Protein AF-A0A529HUW7-F1 (afdb_monomer_lite)

Sequence (80 aa):
IKTFTLKETPHHVVETAVKAARCIGDGLYGVDLKETKDGVFVIEVNDNPNLDHGWEDSGEKDEVWVRLTQWFLDRLELGN

Structure (mmCIF, N/CA/C/O backbone):
data_AF-A0A529HUW7-F1
#
_entry.id   AF-A0A529HUW7-F1
#
loop_
_atom_site.group_PDB
_atom_site.id
_atom_site.type_symbol
_atom_site.label_atom_id
_atom_site.label_alt_id
_atom_site.label_comp_id
_atom_site.label_asym_id
_atom_site.label_entity_id
_atom_site.label_seq_id
_atom_site.pdbx_PDB_ins_code
_atom_site.Cartn_x
_atom_site.Cartn_y
_atom_site.Cartn_z
_atom_site.occupancy
_atom_site.B_iso_or_equiv
_atom_site.auth_seq_id
_atom_site.auth_comp_id
_atom_site.auth_asym_id
_atom_site.auth_atom_id
_atom_site.pdbx_PDB_model_num
ATOM 1 N N . ILE A 1 1 ? 1.547 13.396 12.568 1.00 65.44 1 ILE A N 1
ATOM 2 C CA . ILE A 1 1 ? 1.034 12.091 12.086 1.00 65.44 1 ILE A CA 1
ATOM 3 C C . ILE A 1 1 ? 2.088 11.042 12.435 1.00 65.44 1 ILE A C 1
ATOM 5 O O . ILE A 1 1 ? 3.245 11.423 12.569 1.00 65.44 1 ILE A O 1
ATOM 9 N N . LYS A 1 2 ? 1.702 9.791 12.706 1.00 72.38 2 LYS A N 1
ATOM 10 C CA . LYS A 1 2 ? 2.632 8.707 13.052 1.00 72.38 2 LYS A CA 1
ATOM 11 C C . LYS A 1 2 ? 2.633 7.689 11.916 1.00 72.38 2 LYS A C 1
ATOM 13 O O . LYS A 1 2 ? 1.559 7.221 11.550 1.00 72.38 2 LYS A O 1
ATOM 18 N N . THR A 1 3 ? 3.809 7.367 11.394 1.00 79.00 3 THR A N 1
ATOM 19 C CA . THR A 1 3 ? 4.004 6.261 10.458 1.00 79.00 3 THR A CA 1
ATOM 20 C C . THR A 1 3 ? 4.290 4.970 11.218 1.00 79.00 3 THR A C 1
ATOM 22 O O . THR A 1 3 ? 4.728 4.986 12.374 1.00 79.00 3 THR A O 1
ATOM 25 N N . PHE A 1 4 ? 3.989 3.846 10.579 1.00 79.50 4 PHE A N 1
ATOM 26 C CA . PHE A 1 4 ? 4.265 2.511 11.090 1.00 79.50 4 PHE A CA 1
ATOM 27 C C . PHE A 1 4 ? 5.033 1.755 10.021 1.00 79.50 4 PHE A C 1
ATOM 29 O O . PHE A 1 4 ? 4.734 1.883 8.834 1.00 79.50 4 PHE A O 1
ATOM 36 N N . THR A 1 5 ? 5.998 0.940 10.434 1.00 83.31 5 THR A N 1
ATOM 37 C CA . THR A 1 5 ? 6.570 -0.042 9.512 1.00 83.31 5 THR A CA 1
ATOM 38 C C . THR A 1 5 ? 5.514 -1.083 9.133 1.00 83.31 5 THR A C 1
ATOM 40 O O . THR A 1 5 ? 4.562 -1.326 9.885 1.00 83.31 5 THR A O 1
ATOM 43 N N . LEU A 1 6 ? 5.696 -1.773 8.001 1.00 79.75 6 LEU A N 1
ATOM 44 C CA . LEU A 1 6 ? 4.839 -2.912 7.642 1.00 79.75 6 LEU A CA 1
ATOM 45 C C . LEU A 1 6 ? 4.797 -3.966 8.759 1.00 79.75 6 LEU A C 1
ATOM 47 O O . LEU A 1 6 ? 3.753 -4.559 9.011 1.00 79.75 6 LEU A O 1
ATOM 51 N N . LYS A 1 7 ? 5.913 -4.154 9.473 1.00 83.25 7 LYS A N 1
ATOM 52 C CA . LYS A 1 7 ? 6.033 -5.092 10.597 1.00 83.25 7 LYS A CA 1
ATOM 53 C C . LYS A 1 7 ? 5.228 -4.675 11.832 1.00 83.25 7 LYS A C 1
ATOM 55 O O . LYS A 1 7 ? 4.762 -5.536 12.572 1.00 83.25 7 LYS A O 1
ATOM 60 N N . GLU A 1 8 ? 5.104 -3.378 12.086 1.00 87.75 8 GLU A N 1
ATOM 61 C CA . GLU A 1 8 ? 4.344 -2.838 13.222 1.00 87.75 8 GLU A CA 1
ATOM 62 C C . GLU A 1 8 ? 2.860 -2.649 12.902 1.00 87.75 8 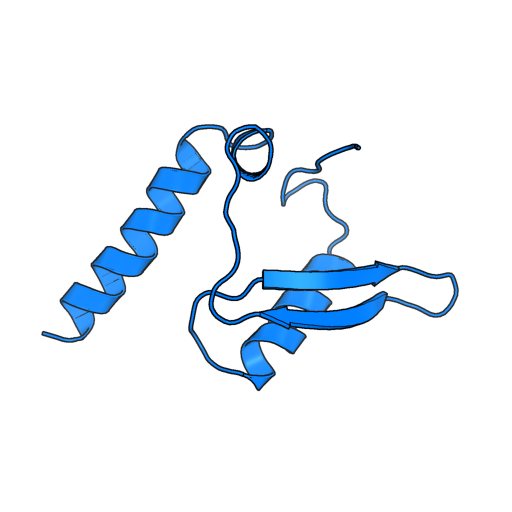GLU A C 1
ATOM 64 O O . GLU A 1 8 ? 2.048 -2.473 13.812 1.00 87.75 8 GLU A O 1
ATOM 69 N N . THR A 1 9 ? 2.505 -2.672 11.620 1.00 89.25 9 THR A N 1
ATOM 70 C CA . THR A 1 9 ? 1.122 -2.532 11.179 1.00 89.25 9 THR A CA 1
ATOM 71 C C . THR A 1 9 ? 0.337 -3.796 11.548 1.00 89.25 9 THR A C 1
ATOM 73 O O . THR A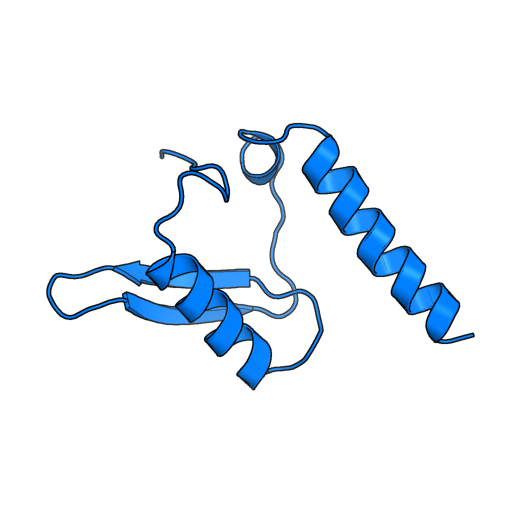 1 9 ? 0.794 -4.906 11.260 1.00 89.25 9 THR A O 1
ATOM 76 N N . PRO A 1 10 ? -0.850 -3.679 12.174 1.00 93.69 10 PRO A N 1
ATOM 77 C CA . PRO A 1 10 ? -1.660 -4.842 12.513 1.00 93.69 10 PRO A CA 1
ATOM 78 C C . PRO A 1 10 ? -1.974 -5.708 11.288 1.00 93.69 10 PRO A C 1
ATOM 80 O O . PRO A 1 10 ? -2.380 -5.206 10.238 1.00 93.69 10 PRO A O 1
ATOM 83 N N . HIS A 1 11 ? -1.820 -7.026 11.428 1.00 94.62 11 HIS A N 1
ATOM 84 C CA . HIS A 1 11 ? -1.909 -7.958 10.300 1.00 94.62 11 HIS A CA 1
ATOM 85 C C . HIS A 1 11 ? -3.252 -7.881 9.559 1.00 94.62 11 HIS A C 1
ATOM 87 O O . HIS A 1 11 ? -3.290 -7.913 8.332 1.00 94.62 11 HIS A O 1
ATOM 93 N N . HIS A 1 12 ? -4.361 -7.714 10.286 1.00 95.38 12 HIS A N 1
ATOM 94 C CA . HIS A 1 12 ? -5.698 -7.620 9.693 1.00 95.38 12 HIS A CA 1
ATOM 95 C C . HIS A 1 12 ? -5.898 -6.346 8.859 1.00 95.38 12 HIS A C 1
ATOM 97 O O . HIS A 1 12 ? -6.676 -6.362 7.905 1.00 95.38 12 HIS A O 1
ATOM 103 N N . VAL A 1 13 ? -5.180 -5.262 9.171 1.00 96.31 13 VAL A N 1
ATOM 104 C CA . VAL A 1 13 ? -5.175 -4.031 8.365 1.00 96.31 13 VAL A CA 1
ATOM 105 C C . VAL A 1 13 ? -4.463 -4.294 7.038 1.00 96.31 13 VAL A C 1
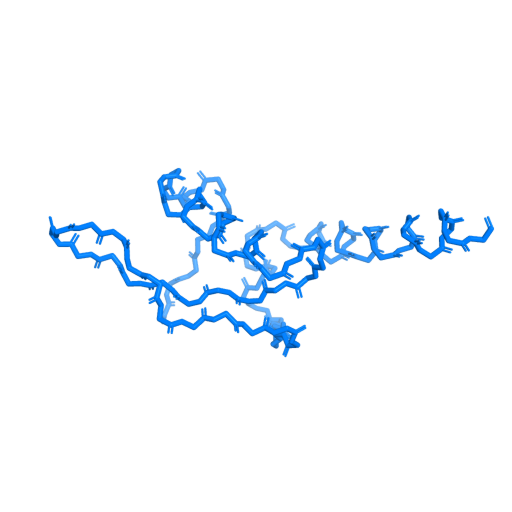ATOM 107 O O . VAL A 1 13 ? -5.033 -4.027 5.980 1.00 96.31 13 VAL A O 1
ATOM 110 N N . VAL A 1 14 ? -3.273 -4.906 7.082 1.00 95.69 14 VAL A N 1
ATOM 111 C CA . VAL A 1 14 ? -2.498 -5.263 5.878 1.00 95.69 14 VAL A CA 1
ATOM 112 C C . VAL A 1 14 ? -3.275 -6.239 4.992 1.00 95.69 14 VAL A C 1
ATOM 114 O O . VAL A 1 14 ? -3.390 -6.027 3.787 1.00 95.69 14 VAL A O 1
ATOM 117 N N . GLU A 1 15 ? -3.871 -7.282 5.573 1.00 96.81 15 GLU A N 1
ATOM 118 C CA . GLU A 1 15 ? -4.698 -8.230 4.822 1.00 96.81 15 GLU A CA 1
ATOM 119 C C . GLU A 1 15 ? -5.888 -7.553 4.133 1.00 96.81 15 GLU A C 1
ATOM 121 O O . GLU A 1 15 ? -6.217 -7.902 2.998 1.00 96.81 15 GLU A O 1
ATOM 126 N N . THR A 1 16 ? -6.541 -6.604 4.808 1.00 97.81 16 THR A N 1
ATOM 127 C CA . THR A 1 16 ? -7.681 -5.871 4.244 1.00 97.81 16 THR A CA 1
ATOM 128 C C . THR A 1 16 ? -7.237 -4.991 3.078 1.00 97.81 16 THR A C 1
ATOM 130 O O . THR A 1 16 ? -7.876 -5.032 2.027 1.00 97.81 16 THR A O 1
ATOM 133 N N . ALA A 1 17 ? -6.109 -4.282 3.211 1.00 97.00 17 ALA A N 1
ATOM 134 C CA . ALA A 1 17 ? -5.526 -3.493 2.123 1.00 97.00 17 ALA A CA 1
ATOM 135 C C . ALA A 1 17 ? -5.213 -4.364 0.897 1.00 97.00 17 ALA A C 1
ATOM 137 O O . ALA A 1 17 ? -5.639 -4.060 -0.216 1.00 97.00 17 ALA A O 1
ATOM 138 N N . VAL A 1 18 ? -4.534 -5.497 1.101 1.00 97.12 18 VAL A N 1
ATOM 139 C CA . VAL A 1 18 ? -4.161 -6.409 0.009 1.00 97.12 18 VAL A CA 1
ATOM 140 C C . VAL A 1 18 ? -5.395 -7.013 -0.666 1.00 97.12 18 VAL A C 1
ATOM 142 O O . VAL A 1 18 ? -5.420 -7.145 -1.889 1.00 97.12 18 VAL A O 1
ATOM 145 N N . LYS A 1 19 ? -6.436 -7.375 0.097 1.00 98.00 19 LYS A N 1
ATOM 146 C CA . LYS A 1 19 ? -7.706 -7.856 -0.474 1.00 98.00 19 LYS A CA 1
ATOM 147 C C . LYS A 1 19 ? -8.386 -6.777 -1.315 1.00 98.00 19 LYS A C 1
ATOM 149 O O . LYS A 1 19 ? -8.842 -7.093 -2.407 1.00 98.00 19 LYS A O 1
ATOM 154 N N . ALA A 1 20 ? -8.419 -5.533 -0.838 1.00 98.25 20 ALA A N 1
ATOM 155 C CA . ALA A 1 20 ? -9.005 -4.415 -1.571 1.00 98.25 20 ALA A CA 1
ATOM 156 C C . ALA A 1 20 ? -8.271 -4.152 -2.895 1.00 98.25 20 ALA A C 1
ATOM 158 O O . ALA A 1 20 ? -8.910 -4.099 -3.943 1.00 98.25 20 ALA A O 1
ATOM 159 N N . ALA A 1 21 ? -6.936 -4.087 -2.869 1.00 98.19 21 ALA A N 1
ATOM 160 C CA . ALA A 1 21 ? -6.119 -3.896 -4.068 1.00 98.19 21 ALA A CA 1
ATOM 161 C C . ALA A 1 21 ? -6.324 -5.022 -5.101 1.00 98.19 21 ALA A C 1
ATOM 163 O O . ALA A 1 21 ? -6.501 -4.758 -6.289 1.00 98.19 21 ALA A O 1
ATOM 164 N N . ARG A 1 22 ? -6.398 -6.284 -4.648 1.00 97.44 22 ARG A N 1
ATOM 165 C CA . ARG A 1 22 ? -6.626 -7.457 -5.517 1.00 97.44 22 ARG A CA 1
ATOM 166 C C . ARG A 1 22 ? -7.980 -7.467 -6.221 1.00 97.44 22 ARG A C 1
ATOM 168 O O . ARG A 1 22 ? -8.120 -8.165 -7.220 1.00 97.44 22 ARG A O 1
AT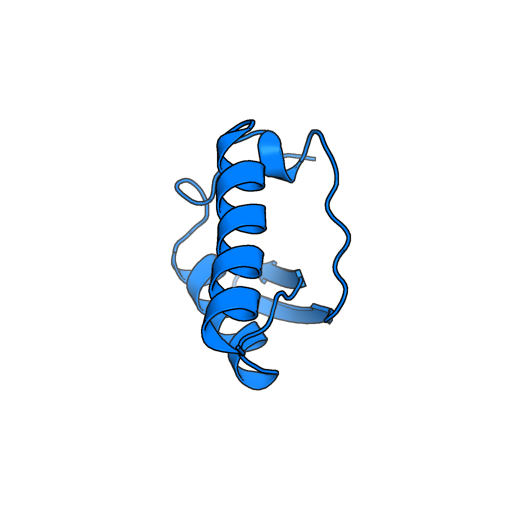OM 175 N N . CYS A 1 23 ? -8.971 -6.732 -5.719 1.00 97.00 23 CYS A N 1
ATOM 176 C CA . CYS A 1 23 ? -10.234 -6.557 -6.433 1.00 97.00 23 CYS A CA 1
ATOM 177 C C . CYS A 1 23 ? -10.073 -5.698 -7.698 1.00 97.00 23 CYS A C 1
ATOM 179 O O . CYS A 1 23 ? -10.928 -5.777 -8.576 1.00 97.00 23 CYS A O 1
ATOM 181 N N . ILE A 1 24 ? -9.011 -4.887 -7.785 1.00 96.69 24 ILE A N 1
ATOM 182 C CA . ILE A 1 24 ? -8.725 -4.024 -8.936 1.00 96.69 24 ILE A CA 1
ATOM 183 C C . ILE A 1 24 ? -7.755 -4.710 -9.903 1.00 96.69 24 ILE A C 1
ATOM 185 O O . ILE A 1 24 ? -8.015 -4.749 -11.103 1.00 96.69 24 ILE A O 1
ATOM 189 N N . GLY A 1 25 ? -6.664 -5.286 -9.393 1.00 94.81 25 GLY A N 1
ATOM 190 C CA . GLY A 1 25 ? -5.669 -5.959 -10.226 1.00 94.81 25 GLY A CA 1
ATOM 191 C C . GLY A 1 25 ? -4.411 -6.370 -9.467 1.00 94.81 25 GLY A C 1
ATOM 192 O O . GLY A 1 25 ? -4.397 -6.460 -8.239 1.00 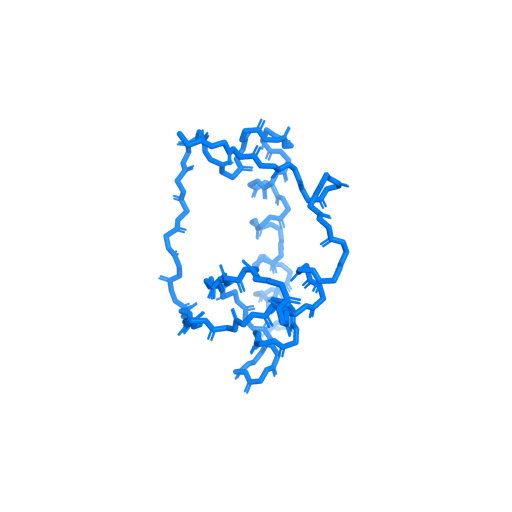94.81 25 GLY A O 1
ATOM 193 N N . ASP A 1 26 ? -3.337 -6.622 -10.213 1.00 92.81 26 ASP A N 1
ATOM 194 C CA . ASP A 1 26 ? -2.015 -7.017 -9.714 1.00 92.81 26 ASP A CA 1
ATOM 195 C C . ASP A 1 26 ? -0.954 -5.907 -9.875 1.00 92.81 26 ASP A C 1
ATOM 197 O O . ASP A 1 26 ? 0.250 -6.184 -9.875 1.00 92.81 26 ASP A O 1
ATOM 201 N N . GLY A 1 27 ? -1.414 -4.660 -10.005 1.00 94.06 27 GLY A N 1
ATOM 202 C CA . GLY A 1 27 ? -0.616 -3.437 -10.068 1.00 94.06 27 GLY A CA 1
ATOM 203 C C . GLY A 1 27 ? -0.179 -2.877 -8.706 1.00 94.06 27 GLY A C 1
ATOM 204 O O . GLY A 1 27 ? -0.296 -3.528 -7.665 1.00 94.06 27 GLY A O 1
ATOM 205 N N . LEU A 1 28 ? 0.324 -1.639 -8.731 1.00 95.44 28 LEU A N 1
ATOM 206 C CA . LEU A 1 28 ? 0.607 -0.839 -7.540 1.00 95.44 28 LEU A CA 1
ATOM 207 C C . LEU A 1 28 ? -0.618 0.018 -7.212 1.00 95.44 28 LEU A C 1
ATOM 209 O O . LEU A 1 28 ? -1.062 0.788 -8.056 1.00 95.44 28 LEU A O 1
ATOM 213 N N . TYR A 1 29 ? -1.130 -0.096 -5.988 1.00 97.06 29 TYR A N 1
ATOM 214 C CA . TYR A 1 29 ? -2.299 0.656 -5.537 1.00 97.06 29 TYR A CA 1
ATOM 215 C C . TYR A 1 29 ? -2.062 1.262 -4.158 1.00 97.06 29 TYR A C 1
ATOM 217 O O . TYR A 1 29 ? -1.491 0.611 -3.280 1.00 97.06 29 TYR A O 1
ATOM 225 N N . GLY A 1 30 ? -2.560 2.478 -3.954 1.00 96.44 30 GLY A N 1
ATOM 226 C CA . GLY A 1 30 ? -2.774 3.043 -2.624 1.00 96.44 30 GLY A CA 1
ATOM 227 C C . GLY A 1 30 ? -4.134 2.606 -2.096 1.00 96.44 30 GLY A C 1
ATOM 228 O O . GLY A 1 30 ? -5.100 2.559 -2.857 1.00 96.44 30 GLY A O 1
ATOM 229 N N . VAL A 1 31 ? -4.220 2.270 -0.809 1.00 97.44 31 VAL A N 1
ATOM 230 C CA . VAL A 1 31 ? -5.484 1.884 -0.170 1.00 97.44 31 VAL A CA 1
ATOM 231 C C . VAL A 1 31 ? -5.660 2.655 1.127 1.00 97.44 31 VAL A C 1
ATOM 233 O O . VAL A 1 31 ? -4.905 2.453 2.079 1.00 97.44 31 VAL A O 1
ATOM 236 N N . ASP A 1 32 ? -6.715 3.460 1.185 1.00 96.69 32 ASP A N 1
ATOM 237 C CA . ASP A 1 32 ? -7.080 4.188 2.391 1.00 96.69 32 ASP A CA 1
ATOM 238 C C . ASP A 1 32 ? -8.042 3.359 3.233 1.00 96.69 32 ASP A C 1
ATOM 240 O O . ASP A 1 32 ? -9.113 2.936 2.784 1.00 96.69 32 ASP A O 1
ATOM 244 N N . LEU A 1 33 ? -7.653 3.130 4.486 1.00 97.06 33 LEU A N 1
ATOM 245 C CA . LEU A 1 33 ? -8.400 2.317 5.436 1.00 97.06 33 LEU A CA 1
ATOM 246 C C . LEU A 1 33 ? -8.797 3.121 6.671 1.00 97.06 33 LEU A C 1
ATOM 248 O O . LEU A 1 33 ? -8.053 3.968 7.170 1.00 97.06 33 LEU A O 1
ATOM 252 N N . LYS A 1 34 ? -9.952 2.772 7.238 1.00 96.25 34 LYS A N 1
ATOM 253 C CA . LYS A 1 34 ? -10.378 3.222 8.562 1.00 96.25 34 LYS A CA 1
ATOM 254 C C . LYS A 1 34 ? -10.619 2.037 9.478 1.00 96.25 34 LYS A C 1
ATOM 256 O O . LYS A 1 34 ? -11.540 1.257 9.260 1.00 96.25 34 LYS A O 1
ATOM 261 N N . GLU A 1 35 ? -9.835 1.947 10.546 1.00 96.00 35 GLU A N 1
ATOM 262 C CA . GLU A 1 35 ? -10.112 1.023 11.643 1.00 96.00 35 GLU A CA 1
ATOM 263 C C . GLU A 1 35 ? -11.077 1.656 12.655 1.00 96.00 35 GLU A C 1
ATOM 265 O O . GLU A 1 35 ? -10.930 2.814 13.062 1.00 96.00 35 GLU A O 1
ATOM 270 N N . THR A 1 36 ? -12.090 0.887 13.045 1.00 95.94 36 THR A N 1
ATOM 271 C CA . THR A 1 36 ? -13.099 1.240 14.046 1.00 95.94 36 THR A CA 1
ATOM 272 C C . THR A 1 36 ? -13.342 0.050 14.977 1.00 95.94 36 THR A C 1
ATOM 274 O O . THR A 1 36 ? -12.840 -1.048 14.746 1.00 95.94 36 THR A O 1
ATOM 277 N N . LYS A 1 37 ? -14.180 0.237 16.002 1.00 96.25 37 LYS A N 1
ATOM 278 C CA . LYS A 1 37 ? -14.642 -0.862 16.867 1.00 96.25 37 LYS A CA 1
ATOM 279 C C . LYS A 1 37 ? -15.362 -1.988 16.103 1.00 96.25 37 LYS A C 1
ATOM 281 O O . LYS A 1 37 ? -15.404 -3.108 16.594 1.00 96.25 37 LYS A O 1
ATOM 286 N N . ASP A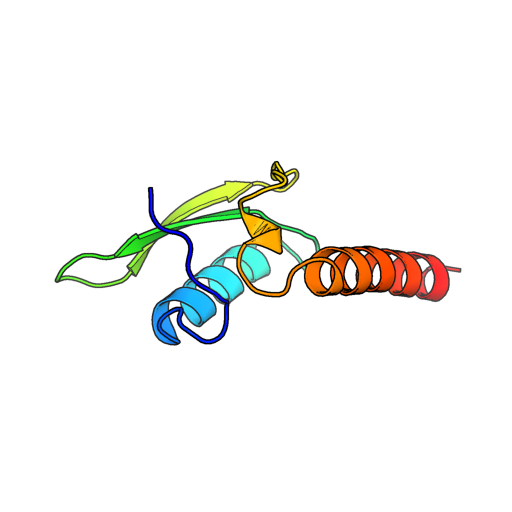 1 38 ? -15.925 -1.679 14.934 1.00 96.19 38 ASP A N 1
ATOM 287 C CA . ASP A 1 38 ? -16.725 -2.602 14.127 1.00 96.19 38 ASP A CA 1
ATOM 288 C C . ASP A 1 38 ? -15.884 -3.278 13.022 1.00 96.19 38 ASP A C 1
ATOM 290 O O . ASP A 1 38 ? -16.403 -4.090 12.260 1.00 96.19 38 ASP A O 1
ATOM 294 N N . GLY A 1 39 ? -14.583 -2.962 12.935 1.00 95.56 39 GLY A N 1
ATOM 295 C CA . GLY A 1 39 ? -13.643 -3.549 11.977 1.00 95.56 39 GLY A CA 1
ATOM 296 C C . GLY A 1 39 ? -12.874 -2.524 11.140 1.00 95.56 39 GLY A C 1
ATOM 297 O O . GLY A 1 39 ? -12.892 -1.321 11.420 1.00 95.56 39 GLY A O 1
ATOM 298 N N . VAL A 1 40 ? -12.185 -3.026 10.110 1.00 98.00 40 VAL A N 1
ATOM 299 C CA . VAL A 1 40 ? -11.415 -2.239 9.133 1.00 98.00 40 VAL A CA 1
ATOM 300 C C . VAL A 1 40 ? -12.245 -2.050 7.870 1.00 98.00 40 VAL A C 1
ATOM 302 O O . VAL A 1 40 ? -12.703 -3.019 7.268 1.00 98.00 40 VAL A O 1
ATOM 305 N N . PHE A 1 41 ? -12.416 -0.797 7.465 1.00 97.88 41 PHE A N 1
ATOM 306 C CA . PHE A 1 41 ? -13.224 -0.400 6.320 1.00 97.88 41 PHE A CA 1
ATOM 307 C C . PHE A 1 41 ? -12.344 0.236 5.249 1.00 97.88 41 PHE A C 1
ATOM 309 O O . PHE A 1 41 ? -11.477 1.048 5.567 1.00 97.88 41 PHE A O 1
ATOM 316 N N . VAL A 1 42 ? -12.591 -0.121 3.990 1.00 98.12 42 VAL A N 1
ATOM 317 C CA . VAL A 1 42 ? -11.949 0.505 2.828 1.00 98.12 42 VAL A CA 1
ATOM 318 C C . VAL A 1 42 ? -12.668 1.812 2.515 1.00 98.12 42 VAL A C 1
ATOM 320 O O . VAL A 1 42 ? -13.894 1.825 2.410 1.00 98.12 42 VAL A O 1
ATOM 323 N N . ILE A 1 43 ? -11.908 2.897 2.388 1.00 98.25 43 ILE A N 1
ATOM 324 C CA . ILE A 1 43 ? -12.406 4.213 1.975 1.00 98.25 43 ILE A CA 1
ATOM 325 C C . ILE A 1 43 ? -12.168 4.402 0.477 1.00 98.25 43 ILE A C 1
ATOM 327 O O . ILE A 1 43 ? -13.102 4.724 -0.252 1.00 98.25 43 ILE A O 1
ATOM 331 N N . GLU A 1 44 ? -10.934 4.172 0.028 1.00 97.88 44 GLU A N 1
ATOM 332 C CA . GLU A 1 44 ? -10.498 4.423 -1.346 1.00 97.88 44 GLU A CA 1
ATOM 333 C C . GLU A 1 44 ? -9.449 3.393 -1.783 1.00 97.88 44 GLU A C 1
ATOM 335 O O . GLU A 1 44 ? -8.672 2.894 -0.966 1.00 97.88 44 GLU A O 1
ATOM 340 N N . VAL A 1 45 ? -9.436 3.088 -3.083 1.00 97.94 45 VAL A N 1
ATOM 341 C CA . VAL A 1 45 ? -8.332 2.405 -3.764 1.00 97.94 45 VAL A CA 1
ATOM 342 C C . VAL A 1 45 ? -7.920 3.270 -4.955 1.00 97.94 45 VAL A C 1
ATOM 344 O O . VAL A 1 45 ? -8.754 3.543 -5.816 1.00 97.94 45 VAL A O 1
ATOM 347 N N . ASN A 1 46 ? -6.656 3.688 -4.996 1.00 97.56 46 ASN A N 1
ATOM 348 C CA . ASN A 1 46 ? -6.094 4.574 -6.018 1.00 97.56 46 ASN A CA 1
ATOM 349 C C . ASN A 1 46 ? -5.024 3.827 -6.831 1.00 97.56 46 ASN A C 1
ATOM 351 O O . ASN A 1 46 ? -4.130 3.207 -6.256 1.00 97.56 46 ASN A O 1
ATOM 355 N N . ASP A 1 47 ? -5.131 3.866 -8.157 1.00 94.75 47 ASP A N 1
ATOM 356 C CA . ASP A 1 47 ? -4.258 3.195 -9.128 1.00 94.75 47 ASP A CA 1
ATOM 357 C C . ASP A 1 47 ? -2.966 3.954 -9.447 1.00 94.75 47 ASP A C 1
ATOM 359 O O . ASP A 1 47 ? -2.012 3.364 -9.952 1.00 94.75 47 ASP A O 1
ATOM 363 N N . ASN A 1 48 ? -2.905 5.238 -9.106 1.00 93.62 48 ASN A N 1
ATOM 364 C CA . ASN A 1 48 ? -1.707 6.059 -9.189 1.00 93.62 48 ASN A CA 1
ATOM 365 C C . ASN A 1 48 ? -1.470 6.764 -7.845 1.00 93.62 48 ASN A C 1
ATOM 367 O O . ASN A 1 48 ? -1.702 7.974 -7.724 1.00 93.62 48 ASN A O 1
ATOM 371 N N . PRO A 1 49 ? -1.073 6.009 -6.804 1.00 94.94 49 PRO A N 1
ATOM 372 C CA . PRO A 1 49 ? -0.844 6.579 -5.488 1.00 94.94 49 PRO A CA 1
ATOM 373 C C . PRO A 1 49 ? 0.362 7.521 -5.492 1.00 94.94 49 PRO A C 1
ATOM 375 O O . PRO A 1 49 ? 1.353 7.290 -6.186 1.00 94.94 49 PRO A O 1
ATOM 378 N N . ASN A 1 50 ? 0.299 8.552 -4.652 1.00 91.12 50 ASN A N 1
ATOM 379 C CA . ASN A 1 50 ? 1.486 9.331 -4.320 1.00 91.12 50 ASN A CA 1
ATOM 380 C C . ASN A 1 50 ? 2.408 8.515 -3.406 1.00 91.12 50 ASN A C 1
ATOM 382 O O . ASN A 1 50 ? 1.945 7.686 -2.624 1.00 91.12 50 ASN A O 1
ATOM 386 N N . LEU A 1 51 ? 3.706 8.784 -3.514 1.00 89.94 51 LEU A N 1
ATOM 387 C CA . LEU A 1 51 ? 4.753 8.233 -2.663 1.00 89.94 51 LEU A CA 1
ATOM 388 C C . LEU A 1 51 ? 5.590 9.412 -2.167 1.00 89.94 51 LEU A C 1
ATOM 390 O O . LEU A 1 51 ? 6.117 10.175 -2.979 1.00 89.94 51 LEU A O 1
ATOM 394 N N . ASP A 1 52 ? 5.696 9.570 -0.855 1.00 88.81 52 ASP A N 1
ATOM 395 C CA . ASP A 1 52 ? 6.236 10.754 -0.204 1.00 88.81 52 ASP A CA 1
ATOM 396 C C . ASP A 1 52 ? 7.460 10.413 0.661 1.00 88.81 52 ASP A C 1
ATOM 398 O O . ASP A 1 52 ? 7.379 9.824 1.740 1.00 88.81 52 ASP A O 1
ATOM 402 N N . HIS A 1 53 ? 8.635 10.896 0.254 1.00 85.69 53 HIS A N 1
ATOM 403 C CA . HIS A 1 53 ? 9.831 10.824 1.097 1.00 85.69 53 HIS A CA 1
ATOM 404 C C . HIS A 1 53 ? 9.573 11.357 2.516 1.00 85.69 53 HIS A C 1
ATOM 406 O O . HIS A 1 53 ? 8.943 12.397 2.723 1.00 85.69 53 HIS A O 1
ATOM 412 N N . GLY A 1 54 ? 10.101 10.650 3.509 1.00 83.56 54 GLY A N 1
ATOM 413 C CA . GLY A 1 54 ? 9.832 10.857 4.926 1.00 83.56 54 GLY A CA 1
ATOM 414 C C . GLY A 1 54 ? 8.635 10.066 5.460 1.00 83.56 54 GLY A C 1
ATOM 415 O O . GLY A 1 54 ? 8.463 10.024 6.680 1.00 83.56 54 GLY A O 1
ATOM 416 N N . TRP A 1 55 ? 7.836 9.428 4.597 1.00 85.50 55 TRP A N 1
ATOM 417 C CA . TRP A 1 55 ? 6.705 8.584 4.984 1.00 85.50 55 TRP A CA 1
ATOM 418 C C . TRP A 1 55 ? 6.978 7.114 4.706 1.00 85.50 55 TRP A C 1
ATOM 420 O O . TRP A 1 55 ? 7.139 6.352 5.663 1.00 85.50 55 TRP A O 1
ATOM 430 N N . GLU A 1 56 ? 7.086 6.708 3.441 1.00 84.56 56 GLU A N 1
ATOM 431 C CA . GLU A 1 56 ? 7.316 5.302 3.080 1.00 84.56 56 GLU A CA 1
ATOM 432 C C . GLU A 1 56 ? 8.674 4.804 3.591 1.00 84.56 56 GLU A C 1
ATOM 434 O O . GLU A 1 56 ? 8.793 3.683 4.089 1.00 84.56 56 GLU A O 1
ATOM 439 N N . ASP A 1 57 ? 9.692 5.661 3.548 1.00 84.81 57 ASP A N 1
ATOM 440 C CA . ASP A 1 57 ? 11.057 5.376 3.999 1.00 84.81 57 ASP A CA 1
ATOM 441 C C . ASP A 1 57 ? 11.303 5.698 5.481 1.00 84.81 57 ASP A C 1
ATOM 443 O O . ASP A 1 57 ? 12.399 5.469 5.998 1.00 84.81 57 ASP A O 1
ATOM 447 N N . SER A 1 58 ? 10.277 6.141 6.216 1.00 83.94 58 SER A N 1
ATOM 448 C CA . SER A 1 58 ? 10.389 6.345 7.668 1.00 83.94 58 SER A CA 1
ATOM 449 C C . SER A 1 58 ? 10.666 5.047 8.436 1.00 83.94 58 SER A C 1
ATOM 451 O O . SER A 1 58 ? 11.220 5.083 9.536 1.00 83.94 58 SER A O 1
ATOM 453 N N . GLY A 1 59 ? 10.285 3.907 7.851 1.00 76.12 59 GLY A N 1
ATOM 454 C CA . GLY A 1 59 ? 10.502 2.574 8.397 1.00 76.12 59 GLY A CA 1
ATOM 455 C C . GLY A 1 59 ? 11.768 1.902 7.879 1.00 76.12 59 GLY A C 1
ATOM 456 O O . GLY A 1 59 ? 12.783 1.847 8.572 1.00 76.12 59 GLY A O 1
ATOM 457 N N . GLU A 1 60 ? 11.691 1.354 6.664 1.00 75.50 60 GLU A N 1
ATOM 458 C CA . GLU A 1 60 ? 12.759 0.538 6.057 1.00 75.50 60 GLU A CA 1
ATOM 459 C C . GLU A 1 60 ? 13.807 1.371 5.291 1.00 75.50 60 GLU A C 1
ATOM 461 O O . GLU A 1 60 ? 14.686 0.813 4.636 1.00 75.50 60 GLU A O 1
ATOM 466 N N . LYS A 1 61 ? 13.771 2.709 5.406 1.00 83.94 61 LYS A N 1
ATOM 467 C CA . LYS A 1 61 ? 14.679 3.628 4.697 1.00 83.94 61 LYS A CA 1
ATOM 468 C C . LYS A 1 61 ? 14.709 3.321 3.195 1.00 83.94 61 LYS A C 1
ATOM 470 O O . LYS A 1 61 ? 13.669 3.068 2.600 1.00 83.94 61 LYS A O 1
ATOM 475 N N . ASP A 1 62 ? 15.896 3.306 2.596 1.00 87.81 62 ASP A N 1
ATOM 476 C CA . ASP A 1 62 ? 16.103 3.116 1.161 1.00 87.81 62 ASP A CA 1
ATOM 477 C C . ASP A 1 62 ? 15.631 1.749 0.643 1.00 87.81 62 ASP A C 1
ATOM 479 O O . ASP A 1 62 ? 15.369 1.602 -0.551 1.00 87.81 62 ASP A O 1
ATOM 483 N N . GLU A 1 63 ? 15.494 0.743 1.514 1.00 88.25 63 GLU A N 1
ATOM 484 C CA . GLU A 1 63 ? 15.090 -0.606 1.107 1.00 88.25 63 GLU A CA 1
ATOM 485 C C . GLU A 1 63 ? 13.696 -0.613 0.465 1.00 88.25 63 GLU A C 1
ATOM 487 O O . GLU A 1 63 ? 13.472 -1.344 -0.504 1.00 88.25 63 GLU A O 1
ATOM 492 N N . VAL A 1 64 ? 12.781 0.248 0.930 1.00 88.06 64 VAL A N 1
ATOM 493 C CA . VAL A 1 64 ? 11.431 0.347 0.356 1.00 88.06 64 VAL A CA 1
ATOM 494 C C . VAL A 1 64 ? 11.482 0.770 -1.114 1.00 88.06 64 VAL A C 1
ATOM 496 O O . VAL A 1 64 ? 10.817 0.169 -1.958 1.00 88.06 64 VAL A O 1
ATOM 499 N N . TRP A 1 65 ? 12.339 1.739 -1.443 1.00 92.00 65 TRP A N 1
ATOM 500 C CA . TRP A 1 65 ? 12.497 2.267 -2.795 1.00 92.00 65 TRP A CA 1
ATOM 501 C C . TRP A 1 65 ? 13.187 1.261 -3.714 1.00 92.00 65 TRP A C 1
ATOM 503 O O . TRP A 1 65 ? 12.776 1.094 -4.865 1.00 92.00 65 TRP A O 1
ATOM 513 N N . VAL A 1 66 ? 14.192 0.545 -3.199 1.00 94.19 66 VAL A N 1
ATOM 514 C CA . VAL A 1 66 ? 14.872 -0.532 -3.933 1.00 94.19 66 VAL A CA 1
ATOM 515 C C . VAL A 1 66 ? 13.886 -1.644 -4.279 1.00 94.19 66 VAL A C 1
ATOM 517 O O . VAL A 1 66 ? 13.788 -2.035 -5.439 1.00 94.19 66 VAL A O 1
ATOM 520 N N . ARG A 1 67 ? 13.108 -2.120 -3.301 1.00 92.75 67 ARG A N 1
ATOM 521 C CA . ARG A 1 67 ? 12.125 -3.194 -3.508 1.00 92.75 67 ARG A CA 1
ATOM 522 C C . ARG A 1 67 ? 11.011 -2.777 -4.461 1.00 92.75 67 ARG A C 1
ATOM 524 O O . ARG A 1 67 ? 10.629 -3.570 -5.319 1.00 92.75 67 ARG A O 1
ATOM 531 N N . LEU A 1 68 ? 10.514 -1.548 -4.333 1.00 92.75 68 LEU A N 1
ATOM 532 C CA . LEU A 1 68 ? 9.495 -1.009 -5.229 1.00 92.75 68 LEU A CA 1
ATOM 533 C C . LEU A 1 68 ? 10.007 -0.928 -6.671 1.00 92.75 68 LEU A C 1
ATOM 535 O O . LEU A 1 68 ? 9.343 -1.398 -7.591 1.00 92.75 68 LEU A O 1
ATOM 539 N N . THR A 1 69 ? 11.206 -0.379 -6.866 1.00 95.00 69 THR A N 1
ATOM 540 C CA . THR A 1 69 ? 11.807 -0.251 -8.200 1.00 95.00 69 THR A CA 1
ATOM 541 C C . THR A 1 69 ? 12.081 -1.625 -8.811 1.00 95.00 69 THR A C 1
ATOM 543 O O . THR A 1 69 ? 11.731 -1.854 -9.967 1.00 95.00 69 THR A O 1
ATOM 546 N N . GLN A 1 70 ? 12.631 -2.563 -8.030 1.00 96.38 70 GLN A N 1
ATOM 547 C CA . GLN A 1 70 ? 12.880 -3.932 -8.487 1.00 96.38 70 GLN A CA 1
ATOM 548 C C . GLN A 1 70 ? 11.588 -4.625 -8.934 1.00 96.38 70 GLN A C 1
ATOM 550 O O . GLN A 1 70 ? 11.561 -5.240 -9.991 1.00 96.38 70 GLN A O 1
ATOM 555 N N . TRP A 1 71 ? 10.489 -4.456 -8.192 1.00 94.56 71 TRP A N 1
ATOM 556 C CA . TRP A 1 71 ? 9.188 -5.030 -8.549 1.00 94.56 71 TRP A CA 1
ATOM 557 C C . TRP A 1 71 ? 8.673 -4.555 -9.919 1.00 94.56 71 TRP A C 1
ATOM 559 O O . TRP A 1 71 ? 8.044 -5.333 -10.643 1.00 94.56 71 TRP A O 1
ATOM 569 N N . PHE A 1 72 ? 8.936 -3.295 -10.290 1.00 94.38 72 PHE A N 1
ATOM 570 C CA . PHE A 1 72 ? 8.601 -2.776 -11.621 1.00 94.38 72 PHE A CA 1
ATOM 571 C C . PHE A 1 72 ? 9.547 -3.313 -12.697 1.00 94.38 72 PHE A C 1
ATOM 573 O O . PHE A 1 72 ? 9.074 -3.694 -13.767 1.00 94.38 72 PHE A O 1
ATOM 580 N N . LEU A 1 73 ? 10.855 -3.370 -12.420 1.00 96.12 73 LEU A N 1
ATOM 581 C CA . LEU A 1 73 ? 11.845 -3.931 -13.346 1.00 96.12 73 LEU A CA 1
ATOM 582 C C . LEU A 1 73 ? 11.520 -5.388 -13.689 1.00 96.12 73 LEU A C 1
ATOM 584 O O . LEU A 1 73 ? 11.410 -5.714 -14.868 1.00 96.12 73 LEU A O 1
ATOM 588 N N . ASP A 1 74 ? 11.246 -6.219 -12.682 1.00 95.00 74 ASP A N 1
ATOM 589 C CA . ASP A 1 74 ? 10.899 -7.632 -12.869 1.00 95.00 74 ASP A CA 1
ATOM 590 C C . ASP A 1 74 ? 9.686 -7.798 -13.803 1.00 95.00 74 ASP A C 1
ATOM 592 O O . ASP A 1 74 ? 9.664 -8.673 -14.665 1.00 95.00 74 ASP A O 1
ATOM 596 N N . ARG A 1 75 ? 8.666 -6.936 -13.681 1.00 91.81 75 ARG A N 1
ATOM 597 C CA . ARG A 1 75 ? 7.476 -6.968 -14.553 1.00 91.81 75 ARG A CA 1
ATOM 598 C C . ARG A 1 75 ? 7.762 -6.534 -15.985 1.00 91.81 75 ARG A C 1
ATOM 600 O O . ARG A 1 75 ? 7.178 -7.098 -16.907 1.00 91.81 75 ARG A O 1
ATOM 607 N N . LEU A 1 76 ? 8.617 -5.532 -16.171 1.00 92.69 76 LEU A N 1
ATOM 608 C CA . LEU A 1 76 ? 9.023 -5.083 -17.503 1.00 92.69 76 LEU A CA 1
ATOM 609 C C . LEU A 1 76 ? 9.862 -6.151 -18.214 1.00 92.69 76 LEU A C 1
ATOM 611 O O . LEU A 1 76 ? 9.713 -6.335 -19.417 1.00 92.69 76 LEU A O 1
ATOM 615 N N . GLU A 1 77 ? 10.704 -6.875 -17.476 1.00 91.94 77 GLU A N 1
ATOM 616 C CA . GLU A 1 77 ? 11.505 -7.979 -18.010 1.00 91.94 77 GLU A CA 1
ATOM 617 C C . GLU A 1 77 ? 10.659 -9.215 -18.333 1.00 91.94 77 GLU A C 1
ATOM 619 O O . GLU A 1 77 ? 10.855 -9.818 -19.381 1.00 91.94 77 GLU A O 1
ATOM 624 N N . LEU A 1 78 ? 9.685 -9.566 -17.484 1.00 78.62 78 LEU A N 1
ATOM 625 C CA . LEU A 1 78 ? 8.746 -10.670 -17.734 1.00 78.62 78 LEU A CA 1
ATOM 626 C C . LEU A 1 78 ? 7.784 -10.402 -18.902 1.00 78.62 78 LEU A C 1
ATOM 628 O O . LEU A 1 78 ? 7.209 -11.343 -19.448 1.00 78.62 78 LEU A O 1
ATOM 632 N N . GLY A 1 79 ? 7.564 -9.132 -19.246 1.00 62.38 79 GLY A N 1
ATOM 633 C CA . GLY A 1 79 ? 6.745 -8.714 -20.383 1.00 62.38 79 GLY A CA 1
ATOM 634 C C . GLY A 1 79 ? 7.476 -8.694 -21.731 1.00 62.38 79 GLY A C 1
ATOM 635 O O . GLY A 1 79 ? 6.818 -8.432 -22.740 1.00 62.38 79 GLY A O 1
ATOM 636 N N . ASN A 1 80 ? 8.792 -8.949 -21.752 1.00 49.25 80 ASN A N 1
ATOM 637 C CA . ASN A 1 80 ? 9.630 -9.025 -22.956 1.00 49.25 80 ASN A CA 1
ATOM 638 C C . ASN A 1 80 ? 9.842 -10.463 -23.445 1.00 49.25 80 ASN A C 1
ATOM 640 O O . ASN A 1 80 ? 9.967 -11.381 -22.605 1.00 49.25 80 ASN A O 1
#

Secondary structure (DSSP, 8-state):
-----TTTS-HHHHHHHHHHHHTT-SS--EEEEEEETTEEEEEEEESS----TTTTHHHHTHHHHHHHHHHHHHHHHHT-

pLDDT: mean 90.8, std 8.96, range [49.25, 98.25]

Foldseek 3Di:
DDADDPVRPDPQQVVVQVVVQVVVHDADWDWDWDQDPVGIDTDDIGRDDDDDPVHQCVPVNCVSVVVVVVVVVVVVVVVD

Radius of gyration: 13.94 Å; chains: 1; bounding box: 33×23×40 Å